Protein AF-A0AAV6PF32-F1 (afdb_monomer)

Secondary structure (DSSP, 8-state):
-------S----EEEE-TTSSEEEEESSSSSEEEEE--SS--HHHHHHHHHHHHHHHHHHHHHTT----EETTTEE--SSGGG-BS----EEEEE-SSGGG-TTHHHHHHHHTEEEEE-SSTTEEEEEES--SSS-HHHHHHHHHHHHHHHHHHHHHHHTT---GGGSPP--

Radius of gyration: 18.93 Å; Cα contacts (8 Å, |Δi|>4): 216; chains: 1; bounding box: 56×39×43 Å

Solvent-accessible surface area (backbone atoms only — not comparable to full-atom values): 10312 Å² total; per-residue (Å²): 138,92,82,85,84,85,75,86,77,86,71,74,44,77,47,66,42,97,83,66,39,38,38,38,40,32,64,68,87,40,71,70,43,83,46,66,64,77,92,81,76,55,59,66,63,46,53,49,52,51,52,56,52,50,51,55,48,49,54,54,29,43,78,70,73,54,59,80,60,67,42,96,92,48,34,37,66,51,81,44,83,77,35,23,19,56,54,57,74,55,74,46,83,42,80,52,83,60,47,84,75,40,87,59,44,67,57,44,32,60,50,66,47,40,43,78,44,79,51,95,49,95,42,35,31,39,40,26,50,64,65,16,54,86,60,52,68,66,56,49,49,48,48,44,53,52,48,52,55,49,53,53,53,46,37,53,31,50,76,69,75,42,84,50,73,90,71,55,68,71,86,116

Organism: Solea senegalensis (NCBI:txid28829)

pLDDT: mean 85.82, std 15.87, range [21.34, 96.0]

Foldseek 3Di:
DDDDPDDPDPDFDWDADPVRQWIWTAPDQWRIDIDGDDDPPPLVVRLVVCVVVVVVVQVVCVVVVNHFDADPQFGGDTSDSQCTAQSDKDKDKDFADPLVPDPCNVVLCVQLQWDWADDPDPRIIIIIHRHNHDDDPVVRSVSRVVSRVLRVVCRVCVVVVHDCPVSRDDRD

InterPro domains:
  IPR000749 ATP:guanido phosphotransferase [PTHR11547] (17-169)
  IPR022414 ATP:guanido phosphotransferase, catalytic domain [PF00217] (16-157)
  IPR022414 ATP:guanido phosphotransferase, catalytic domain [PS51510] (1-158)

Structure (mmCIF, N/CA/C/O backbone):
data_AF-A0AAV6PF32-F1
#
_entry.id   AF-A0AAV6PF32-F1
#
loop_
_atom_site.group_PDB
_atom_site.id
_atom_site.type_symbol
_atom_site.label_atom_id
_atom_site.label_alt_id
_atom_site.label_comp_id
_atom_site.label_asym_id
_atom_site.label_entity_id
_atom_site.label_seq_id
_atom_site.pdbx_PDB_ins_code
_atom_site.Cartn_x
_atom_site.Cartn_y
_atom_site.Cartn_z
_atom_site.occupancy
_atom_site.B_iso_or_equiv
_atom_site.auth_seq_id
_atom_site.auth_comp_id
_atom_site.auth_asym_id
_atom_site.auth_atom_id
_atom_site.pdbx_PDB_model_num
ATOM 1 N N . MET A 1 1 ? 16.190 -23.836 -1.469 1.00 26.03 1 MET A N 1
ATOM 2 C CA . MET A 1 1 ? 17.389 -24.596 -1.884 1.00 26.03 1 MET A CA 1
ATOM 3 C C . MET A 1 1 ? 18.400 -23.593 -2.419 1.00 26.03 1 MET A C 1
ATOM 5 O O . MET A 1 1 ? 18.156 -22.991 -3.452 1.00 26.03 1 MET A O 1
ATOM 9 N N . ARG A 1 2 ? 19.438 -23.295 -1.627 1.00 31.16 2 ARG A N 1
ATOM 10 C CA . ARG A 1 2 ? 20.482 -22.305 -1.935 1.00 31.16 2 ARG A CA 1
ATOM 11 C C . ARG A 1 2 ? 21.608 -23.000 -2.699 1.00 31.16 2 ARG A C 1
ATOM 13 O O . ARG A 1 2 ? 22.230 -23.902 -2.152 1.00 31.16 2 ARG A O 1
ATOM 20 N N . LEU A 1 3 ? 21.883 -22.536 -3.911 1.00 21.34 3 LEU A N 1
ATOM 21 C CA . LEU A 1 3 ? 23.161 -22.721 -4.590 1.00 21.34 3 LEU A CA 1
ATOM 22 C C . LEU A 1 3 ? 23.404 -21.440 -5.399 1.00 21.34 3 LEU A C 1
ATOM 24 O O . LEU A 1 3 ? 22.756 -21.220 -6.416 1.00 21.34 3 LEU A O 1
ATOM 28 N N . LEU A 1 4 ? 24.271 -20.554 -4.909 1.00 26.62 4 LEU A N 1
ATOM 29 C CA . LEU A 1 4 ? 24.790 -19.438 -5.700 1.00 26.62 4 LEU A CA 1
ATOM 30 C C . LEU A 1 4 ? 26.239 -19.774 -6.031 1.00 26.62 4 LEU A C 1
ATOM 32 O O . LEU A 1 4 ? 27.122 -19.705 -5.178 1.00 26.62 4 LEU A O 1
ATOM 36 N N . VAL A 1 5 ? 26.448 -20.209 -7.271 1.00 28.67 5 VAL A N 1
ATOM 37 C CA . VAL A 1 5 ? 27.770 -20.398 -7.861 1.00 28.67 5 VAL A CA 1
ATOM 38 C C . VAL A 1 5 ? 28.288 -19.023 -8.286 1.00 28.67 5 VAL A C 1
ATOM 40 O O . VAL A 1 5 ? 27.717 -18.395 -9.169 1.00 28.67 5 VAL A O 1
ATOM 43 N N . GLY A 1 6 ? 29.356 -18.579 -7.620 1.00 35.75 6 GLY A N 1
ATOM 44 C CA . GLY A 1 6 ? 30.400 -17.688 -8.134 1.00 35.75 6 GLY A CA 1
ATOM 45 C C . GLY A 1 6 ? 29.994 -16.366 -8.790 1.00 35.75 6 GLY A C 1
ATOM 46 O O . GLY A 1 6 ? 29.998 -16.283 -10.007 1.00 35.75 6 GLY A O 1
ATOM 47 N N . PHE A 1 7 ? 29.839 -15.304 -7.995 1.00 32.03 7 PHE A N 1
ATOM 48 C CA . PHE A 1 7 ? 30.227 -13.935 -8.376 1.00 32.03 7 PHE A CA 1
ATOM 49 C C . PHE A 1 7 ? 30.795 -13.217 -7.132 1.00 32.03 7 PHE A C 1
ATOM 51 O O . PHE A 1 7 ? 30.360 -13.508 -6.014 1.00 32.03 7 PHE A O 1
ATOM 58 N N . PRO A 1 8 ? 31.816 -12.350 -7.274 1.00 38.12 8 PRO A N 1
ATOM 59 C CA . PRO A 1 8 ? 32.593 -11.847 -6.149 1.00 38.12 8 PRO A CA 1
ATOM 60 C C . PRO A 1 8 ? 31.772 -10.840 -5.334 1.00 38.12 8 PRO A C 1
ATOM 62 O O . PRO A 1 8 ? 31.258 -9.874 -5.882 1.00 38.12 8 PRO A O 1
ATOM 65 N N . LEU A 1 9 ? 31.669 -11.096 -4.026 1.00 35.62 9 LEU A N 1
ATOM 66 C CA . LEU A 1 9 ? 31.295 -10.161 -2.954 1.00 35.62 9 LEU A CA 1
ATOM 67 C C . LEU A 1 9 ? 30.146 -9.191 -3.301 1.00 35.62 9 LEU A C 1
ATOM 69 O O . LEU A 1 9 ? 30.349 -8.024 -3.629 1.00 35.62 9 LEU A O 1
ATOM 73 N N . MET A 1 10 ? 28.916 -9.686 -3.161 1.00 39.50 10 MET A N 1
ATOM 74 C CA . MET A 1 10 ? 27.686 -8.894 -3.217 1.00 39.50 10 MET A CA 1
ATOM 75 C C . MET A 1 10 ? 27.622 -7.963 -1.991 1.00 39.50 10 MET A C 1
ATOM 77 O O . MET A 1 10 ? 27.116 -8.328 -0.933 1.00 39.50 10 MET A O 1
ATOM 81 N N . THR A 1 11 ? 28.201 -6.768 -2.104 1.00 40.84 11 THR A N 1
ATOM 82 C CA . THR A 1 11 ? 28.091 -5.716 -1.087 1.00 40.84 11 THR A CA 1
ATOM 83 C C . THR A 1 11 ? 26.634 -5.258 -1.000 1.00 40.84 11 THR A C 1
ATOM 85 O O . THR A 1 11 ? 26.103 -4.690 -1.955 1.00 40.84 11 THR A O 1
ATOM 88 N N . LEU A 1 12 ? 25.985 -5.505 0.140 1.00 49.16 12 LEU A N 1
ATOM 89 C CA . LEU A 1 12 ? 24.669 -4.953 0.469 1.00 49.16 12 LEU A CA 1
ATOM 90 C C . LEU A 1 12 ? 24.827 -3.433 0.586 1.00 49.16 12 LEU A C 1
ATOM 92 O O . LEU A 1 12 ? 25.544 -2.951 1.464 1.00 49.16 12 LEU A O 1
ATOM 96 N N . LEU A 1 13 ? 24.212 -2.674 -0.322 1.00 60.38 13 LEU A N 1
ATOM 97 C CA . LEU A 1 13 ? 24.318 -1.216 -0.342 1.00 60.38 13 LEU A CA 1
ATOM 98 C C . LEU A 1 13 ? 22.939 -0.598 -0.114 1.00 60.38 13 LEU A C 1
ATOM 100 O O . LEU A 1 13 ? 22.000 -0.835 -0.874 1.00 60.38 13 LEU A O 1
ATOM 104 N N . CYS A 1 14 ? 22.848 0.224 0.928 1.00 64.75 14 CYS A N 1
ATOM 105 C CA . CYS A 1 14 ? 21.715 1.096 1.200 1.00 64.75 14 CYS A CA 1
ATOM 106 C C . CYS A 1 14 ? 22.130 2.528 0.856 1.00 64.75 14 CYS A C 1
ATOM 108 O O . CYS A 1 14 ? 23.102 3.045 1.412 1.00 64.75 14 CYS A O 1
ATOM 110 N N . ARG A 1 15 ? 21.427 3.173 -0.081 1.00 63.66 15 ARG A N 1
ATOM 111 C CA . ARG A 1 15 ? 21.686 4.574 -0.438 1.00 63.66 15 ARG A CA 1
ATOM 112 C C . ARG A 1 15 ? 20.475 5.430 -0.097 1.00 63.66 15 ARG A C 1
ATOM 114 O O . ARG A 1 15 ? 19.406 5.235 -0.672 1.00 63.66 15 ARG A O 1
ATOM 121 N N . LEU A 1 16 ? 20.664 6.395 0.801 1.00 68.50 16 LEU A N 1
ATOM 122 C CA . LEU A 1 16 ? 19.660 7.406 1.121 1.00 68.50 16 LEU A CA 1
ATOM 123 C C . LEU A 1 16 ? 19.773 8.606 0.175 1.00 68.50 16 LEU A C 1
ATOM 125 O O . LEU A 1 16 ? 20.870 9.078 -0.138 1.00 68.50 16 LEU A O 1
ATOM 129 N N . SER A 1 17 ? 18.627 9.122 -0.269 1.00 75.44 17 SER A N 1
ATOM 130 C CA . SER A 1 17 ? 18.537 10.453 -0.874 1.00 75.44 17 SER A CA 1
ATOM 131 C C . SER A 1 17 ? 18.980 11.524 0.122 1.00 75.44 17 SER A C 1
ATOM 133 O O . SER A 1 17 ? 18.844 11.325 1.327 1.00 75.44 17 SER A O 1
ATOM 135 N N . LYS A 1 18 ? 19.431 12.682 -0.374 1.00 65.38 18 LYS A N 1
ATOM 136 C CA . LYS A 1 18 ? 19.868 13.809 0.471 1.00 65.38 18 LYS A CA 1
ATOM 137 C C . LYS A 1 18 ? 18.811 14.249 1.490 1.00 65.38 18 LYS A C 1
ATOM 139 O O . LYS A 1 18 ? 19.171 14.632 2.593 1.00 65.38 18 LYS A O 1
ATOM 144 N N . ASP A 1 19 ? 17.535 14.110 1.140 1.00 69.75 19 ASP A N 1
ATOM 145 C CA . ASP A 1 19 ? 16.411 14.502 1.994 1.00 69.75 19 ASP A CA 1
ATOM 146 C C . ASP A 1 19 ? 15.953 13.374 2.939 1.00 69.75 19 ASP A C 1
ATOM 148 O O . ASP A 1 19 ? 14.953 13.521 3.632 1.00 69.75 19 ASP A O 1
ATOM 152 N N . GLY A 1 20 ? 16.622 12.213 2.928 1.00 70.44 20 GLY A N 1
ATOM 153 C CA . GLY A 1 20 ? 16.294 11.040 3.754 1.00 70.44 20 GLY A CA 1
ATOM 154 C C . GLY A 1 20 ? 15.002 10.298 3.379 1.00 70.44 20 GLY A C 1
ATOM 155 O O . GLY A 1 20 ? 14.738 9.232 3.921 1.00 70.44 20 GLY A O 1
ATOM 156 N N . ARG A 1 21 ? 14.214 10.819 2.431 1.00 76.31 21 ARG A N 1
ATOM 157 C CA . ARG A 1 21 ? 12.864 10.321 2.094 1.00 76.31 21 ARG A CA 1
ATOM 158 C C . ARG A 1 21 ? 12.825 9.140 1.133 1.00 76.31 21 ARG A C 1
ATOM 160 O O . ARG A 1 21 ? 11.793 8.483 1.046 1.00 76.31 21 ARG A O 1
ATOM 167 N N . LEU A 1 22 ? 13.891 8.905 0.371 1.00 84.31 22 LEU A N 1
ATOM 168 C CA . LEU A 1 22 ? 14.024 7.773 -0.542 1.00 84.31 22 LEU A CA 1
ATOM 169 C C . LEU A 1 22 ? 15.241 6.942 -0.147 1.00 84.31 22 LEU A C 1
ATOM 171 O O . LEU A 1 22 ? 16.350 7.464 -0.013 1.00 84.31 22 LEU A O 1
ATOM 175 N N . VAL A 1 23 ? 15.029 5.640 -0.034 1.00 87.88 23 VAL A N 1
ATOM 176 C CA . VAL A 1 23 ? 16.051 4.637 0.226 1.00 87.88 23 VAL A CA 1
ATOM 177 C C . VAL A 1 23 ? 16.059 3.652 -0.930 1.00 87.88 23 VAL A C 1
ATOM 179 O O . VAL A 1 23 ? 15.016 3.127 -1.320 1.00 87.88 23 VAL A O 1
ATOM 182 N N . VAL A 1 24 ? 17.240 3.393 -1.481 1.00 87.25 24 VAL A N 1
ATOM 183 C CA . VAL A 1 24 ? 17.437 2.351 -2.489 1.00 87.25 24 VAL A CA 1
ATOM 184 C C . VAL A 1 24 ? 18.233 1.220 -1.861 1.00 87.25 24 VAL A C 1
ATOM 186 O O . VAL A 1 24 ? 19.364 1.427 -1.416 1.00 87.25 24 VAL A O 1
ATOM 189 N N . TRP A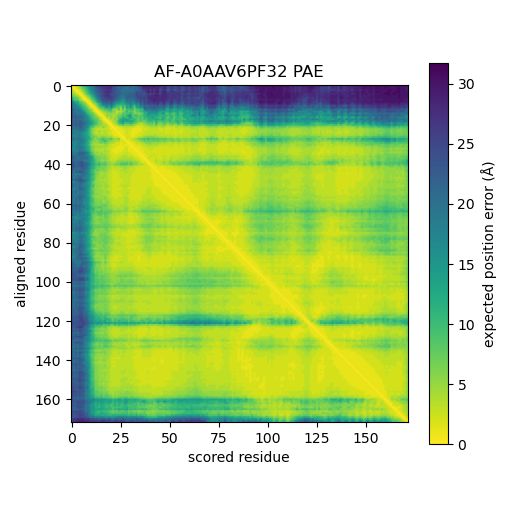 1 25 ? 17.628 0.039 -1.832 1.00 88.12 25 TRP A N 1
ATOM 190 C CA . TRP A 1 25 ? 18.237 -1.198 -1.365 1.00 88.12 25 TRP A CA 1
ATOM 191 C C . TRP A 1 25 ? 18.717 -1.974 -2.583 1.00 88.12 25 TRP A C 1
ATOM 193 O O . TRP A 1 25 ? 17.945 -2.184 -3.522 1.00 88.12 25 TRP A O 1
ATOM 203 N N . LEU A 1 26 ? 19.980 -2.386 -2.570 1.00 88.38 26 LEU A N 1
ATOM 204 C CA . LEU A 1 26 ? 20.577 -3.174 -3.641 1.00 88.38 26 LEU A CA 1
ATOM 205 C C . LEU A 1 26 ? 20.909 -4.576 -3.144 1.00 88.38 26 LEU A C 1
ATOM 207 O O . LEU A 1 26 ? 21.493 -4.723 -2.069 1.00 88.38 26 LEU A O 1
ATOM 211 N N . ASN A 1 27 ? 20.603 -5.579 -3.97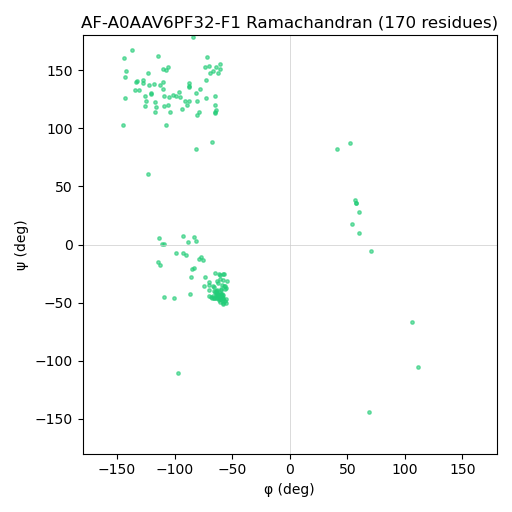1 1.00 87.06 27 ASN A N 1
ATOM 212 C CA . ASN A 1 27 ? 21.026 -6.968 -3.781 1.00 87.06 27 ASN A CA 1
ATOM 213 C C . ASN A 1 27 ? 20.609 -7.592 -2.434 1.00 87.06 27 ASN A C 1
ATOM 215 O O . ASN A 1 27 ? 21.372 -8.343 -1.828 1.00 87.06 27 ASN A O 1
ATOM 219 N N . MET A 1 28 ? 19.401 -7.268 -1.971 1.00 83.75 28 MET A N 1
ATOM 220 C CA . MET A 1 28 ? 18.810 -7.833 -0.753 1.00 83.75 28 MET A CA 1
ATOM 221 C C . MET A 1 28 ? 17.882 -8.993 -1.139 1.00 83.75 28 MET A C 1
ATOM 223 O O . MET A 1 28 ? 18.354 -10.020 -1.616 1.00 83.75 28 MET A O 1
ATOM 227 N N . ASP A 1 29 ? 16.567 -8.825 -0.987 1.00 83.69 29 ASP A N 1
ATOM 228 C CA . ASP A 1 29 ? 15.569 -9.792 -1.469 1.00 83.69 29 ASP A CA 1
ATOM 229 C C . ASP A 1 29 ? 15.414 -9.743 -3.002 1.00 83.69 29 ASP A C 1
ATOM 2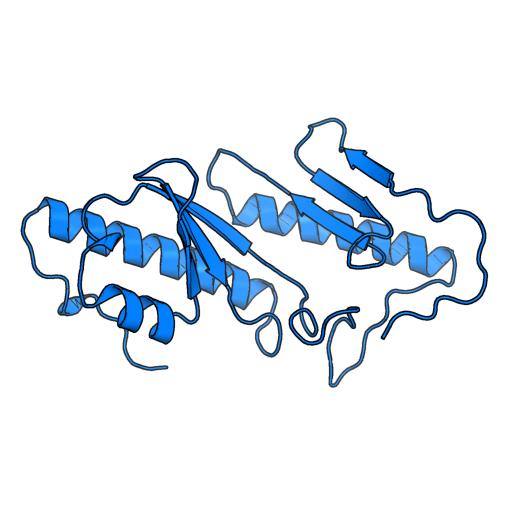31 O O . ASP A 1 29 ? 15.067 -10.733 -3.646 1.00 83.69 29 ASP A O 1
ATOM 235 N N . ASP A 1 30 ? 15.691 -8.575 -3.583 1.00 87.69 30 ASP A N 1
ATOM 236 C CA . ASP A 1 30 ? 15.670 -8.308 -5.018 1.00 87.69 30 ASP A CA 1
ATOM 237 C C . ASP A 1 30 ? 16.890 -7.456 -5.411 1.00 87.69 30 ASP A C 1
ATOM 239 O O . ASP A 1 30 ? 17.590 -6.897 -4.555 1.00 87.69 30 ASP A O 1
ATOM 243 N N . HIS A 1 31 ? 17.143 -7.346 -6.713 1.00 88.88 31 HIS A N 1
ATOM 244 C CA . HIS A 1 31 ? 18.242 -6.575 -7.287 1.00 88.88 31 HIS A CA 1
ATOM 245 C C . HIS A 1 31 ? 18.179 -5.104 -6.873 1.00 88.88 31 HIS A C 1
ATOM 247 O O . HIS A 1 31 ? 19.193 -4.523 -6.481 1.00 88.88 31 HIS A O 1
ATOM 253 N N . VAL A 1 32 ? 16.986 -4.505 -6.950 1.00 89.12 32 VAL A N 1
ATOM 254 C CA . VAL A 1 32 ? 16.739 -3.104 -6.601 1.00 89.12 32 VAL A CA 1
ATOM 255 C C . VAL A 1 32 ? 15.371 -2.982 -5.938 1.00 89.12 32 VAL A C 1
ATOM 257 O O . VAL A 1 32 ? 14.362 -3.360 -6.525 1.00 89.12 32 VAL A O 1
ATOM 260 N N . ARG A 1 33 ? 15.316 -2.382 -4.746 1.00 90.75 33 ARG A N 1
ATOM 261 C CA . ARG A 1 33 ? 14.064 -1.978 -4.091 1.00 90.75 33 ARG A CA 1
ATOM 262 C C . ARG A 1 33 ? 14.120 -0.492 -3.754 1.00 90.75 33 ARG A C 1
ATOM 264 O O . ARG A 1 33 ? 15.031 -0.042 -3.059 1.00 90.75 33 ARG A O 1
ATOM 271 N N . LEU A 1 34 ? 13.141 0.263 -4.245 1.00 91.12 34 LEU A N 1
ATOM 272 C CA . LEU A 1 34 ? 12.944 1.668 -3.897 1.00 91.12 34 LEU A CA 1
ATOM 273 C C . LEU A 1 34 ? 11.920 1.750 -2.770 1.00 91.12 34 LEU A C 1
ATOM 275 O O . LEU A 1 34 ? 10.820 1.220 -2.894 1.00 91.12 34 LEU A O 1
ATOM 279 N N . VAL A 1 35 ? 12.276 2.432 -1.690 1.00 91.06 35 VAL A N 1
ATOM 280 C CA . VAL A 1 35 ? 11.392 2.660 -0.547 1.00 91.06 35 VAL A CA 1
ATOM 281 C C . VAL A 1 35 ? 11.330 4.151 -0.292 1.00 91.06 35 VAL A C 1
ATOM 28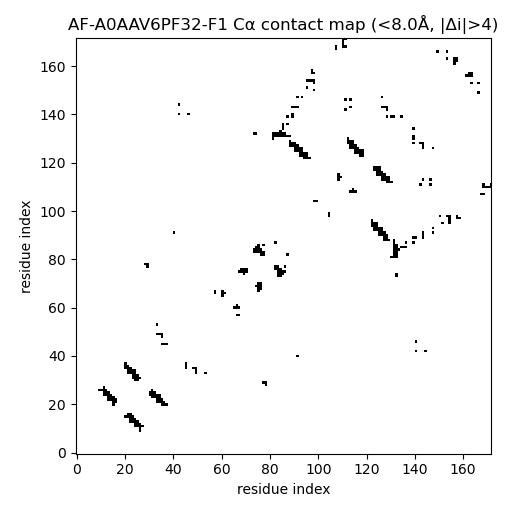3 O O . VAL A 1 35 ? 12.369 4.796 -0.160 1.00 91.06 35 VAL A O 1
ATOM 286 N N . THR A 1 36 ? 10.123 4.703 -0.218 1.00 90.19 36 THR A N 1
ATOM 287 C CA . THR A 1 36 ? 9.924 6.072 0.250 1.00 90.19 36 THR A CA 1
ATOM 288 C C . THR A 1 36 ? 9.071 6.075 1.503 1.00 90.19 36 THR A C 1
ATOM 290 O O . THR A 1 36 ? 8.087 5.342 1.585 1.00 90.19 36 THR A O 1
ATOM 293 N N . THR A 1 37 ? 9.456 6.907 2.463 1.00 87.94 37 THR A N 1
ATOM 294 C CA . THR A 1 37 ? 8.748 7.059 3.733 1.00 87.94 37 THR A CA 1
ATOM 295 C C . THR A 1 37 ? 8.453 8.534 3.951 1.00 87.94 37 THR A C 1
ATOM 297 O O . THR A 1 37 ? 9.286 9.394 3.647 1.00 87.94 37 THR A O 1
ATOM 300 N N . ARG A 1 38 ? 7.250 8.827 4.447 1.00 87.94 38 ARG A N 1
ATOM 301 C CA . ARG A 1 38 ? 6.793 10.177 4.779 1.00 87.94 38 ARG A CA 1
ATOM 302 C C . ARG A 1 38 ? 5.948 10.149 6.047 1.00 87.94 38 ARG A C 1
ATOM 304 O O . ARG A 1 38 ? 5.216 9.187 6.265 1.00 87.94 38 ARG A O 1
ATOM 311 N N . ASP A 1 39 ? 6.000 11.240 6.804 1.00 86.50 39 ASP A N 1
ATOM 312 C CA . ASP A 1 39 ? 5.267 11.394 8.068 1.00 86.50 39 ASP A CA 1
ATOM 313 C C . ASP A 1 39 ? 3.954 12.189 7.917 1.00 86.50 39 ASP A C 1
ATOM 315 O O . ASP A 1 39 ? 3.164 12.269 8.852 1.00 86.50 39 ASP A O 1
ATOM 319 N N . ASP A 1 40 ? 3.693 12.778 6.745 1.00 83.31 40 ASP A N 1
ATOM 320 C CA . ASP A 1 40 ? 2.548 13.665 6.478 1.00 83.31 40 ASP A CA 1
ATOM 321 C C . ASP A 1 40 ? 1.305 12.948 5.922 1.00 83.31 40 ASP A C 1
ATOM 323 O O . ASP A 1 40 ? 0.340 13.600 5.531 1.00 83.31 40 ASP A O 1
ATOM 327 N N . ALA A 1 41 ? 1.326 11.611 5.879 1.00 82.19 41 ALA A N 1
ATOM 328 C CA . ALA A 1 41 ? 0.283 10.768 5.286 1.00 82.19 41 ALA A CA 1
ATOM 329 C C . ALA A 1 41 ? -0.067 11.112 3.818 1.00 82.19 41 ALA A C 1
ATOM 331 O O . ALA A 1 41 ? -1.095 10.661 3.305 1.00 82.19 41 ALA A O 1
ATOM 332 N N . ASP A 1 42 ? 0.795 11.854 3.110 1.00 88.50 42 ASP A N 1
ATOM 333 C CA . ASP A 1 42 ? 0.620 12.166 1.691 1.00 88.50 42 ASP A CA 1
ATOM 334 C C . ASP A 1 42 ? 1.108 10.997 0.823 1.00 88.50 42 ASP A C 1
ATOM 336 O O . ASP A 1 42 ? 2.235 10.949 0.315 1.00 88.50 42 ASP A O 1
ATOM 340 N N . VAL A 1 43 ? 0.223 10.008 0.679 1.00 90.44 43 VAL A N 1
ATOM 341 C CA . VAL A 1 43 ? 0.467 8.805 -0.127 1.00 90.44 43 VAL A CA 1
ATOM 342 C C . VAL A 1 43 ? 0.650 9.155 -1.609 1.00 90.44 43 VAL A C 1
ATOM 344 O O . VAL A 1 43 ? 1.415 8.486 -2.303 1.00 90.44 43 VAL A O 1
ATOM 347 N N . ALA A 1 44 ? -0.002 10.211 -2.104 1.00 90.19 44 ALA A N 1
ATOM 348 C CA . ALA A 1 44 ? 0.090 10.608 -3.507 1.00 90.19 44 ALA A CA 1
ATOM 349 C C . ALA A 1 44 ? 1.491 11.135 -3.842 1.00 90.19 44 ALA A C 1
ATOM 351 O O . ALA A 1 44 ? 2.093 10.716 -4.835 1.00 90.19 44 ALA A O 1
ATOM 352 N N . GLU A 1 45 ? 2.048 11.997 -2.990 1.00 90.69 45 GLU A N 1
ATOM 353 C CA . GLU A 1 45 ? 3.401 12.513 -3.189 1.00 90.69 45 GLU A CA 1
ATOM 354 C C . GLU A 1 45 ? 4.465 11.425 -2.956 1.00 90.69 45 GLU A C 1
ATOM 356 O O . GLU A 1 45 ? 5.465 11.373 -3.679 1.00 90.69 45 GLU A O 1
ATOM 361 N N . ALA A 1 46 ? 4.243 10.500 -2.011 1.00 91.00 46 ALA A N 1
ATOM 362 C CA . ALA A 1 46 ? 5.075 9.301 -1.864 1.00 91.00 46 ALA A CA 1
ATOM 363 C C . ALA A 1 46 ? 5.085 8.462 -3.156 1.00 91.00 46 ALA A C 1
ATOM 365 O O . ALA A 1 46 ? 6.145 8.162 -3.711 1.00 91.00 46 ALA A O 1
ATOM 366 N N . PHE A 1 47 ? 3.908 8.141 -3.692 1.00 91.69 47 PHE A N 1
ATOM 367 C CA . PHE A 1 47 ? 3.776 7.356 -4.916 1.00 91.69 47 PHE A CA 1
ATOM 368 C C . PHE A 1 47 ? 4.446 8.038 -6.120 1.00 91.69 47 PHE A C 1
ATOM 370 O O . PHE A 1 47 ? 5.211 7.414 -6.864 1.00 91.69 47 PHE A O 1
ATOM 377 N N . LYS A 1 48 ? 4.244 9.350 -6.268 1.00 92.00 48 LYS A N 1
ATOM 378 C CA . LYS A 1 48 ? 4.885 10.164 -7.305 1.00 92.00 48 LYS A CA 1
ATOM 379 C C . LYS A 1 48 ? 6.411 10.148 -7.193 1.00 92.00 48 LYS A C 1
ATOM 381 O O . LYS A 1 48 ? 7.094 10.015 -8.210 1.00 92.00 48 LYS A O 1
ATOM 386 N N . CYS A 1 49 ? 6.954 10.237 -5.977 1.00 90.50 49 CYS A N 1
ATOM 387 C CA . CYS A 1 49 ? 8.392 10.141 -5.729 1.00 90.50 49 CYS A CA 1
ATOM 388 C C . CYS A 1 49 ? 8.961 8.808 -6.242 1.00 90.50 49 CYS A C 1
ATOM 390 O O . CYS A 1 49 ? 9.962 8.806 -6.965 1.00 90.50 49 CYS A O 1
ATOM 392 N N . VAL A 1 50 ? 8.307 7.681 -5.935 1.00 90.88 50 VAL A N 1
ATOM 393 C CA . VAL A 1 50 ? 8.730 6.355 -6.420 1.00 90.88 50 VAL A CA 1
ATOM 394 C C . VAL A 1 50 ? 8.683 6.293 -7.943 1.00 90.88 50 VAL A C 1
ATOM 396 O O . VAL A 1 50 ? 9.679 5.913 -8.556 1.00 90.88 50 VAL A O 1
ATOM 399 N N . CYS A 1 51 ? 7.587 6.738 -8.564 1.00 91.44 51 CYS A N 1
ATOM 400 C CA . CYS A 1 51 ? 7.428 6.716 -10.020 1.00 91.44 51 CYS A CA 1
ATOM 401 C C . CYS A 1 51 ? 8.536 7.498 -10.740 1.00 91.44 51 CYS A C 1
ATOM 403 O O . CYS A 1 51 ? 9.172 6.977 -11.656 1.00 91.44 51 CYS A O 1
ATOM 405 N N . ILE A 1 52 ? 8.816 8.729 -10.295 1.00 91.62 52 ILE A N 1
ATOM 406 C CA . ILE A 1 52 ? 9.850 9.585 -10.895 1.00 91.62 52 ILE A CA 1
ATOM 407 C C . ILE A 1 52 ? 11.232 8.930 -10.784 1.00 91.62 52 ILE A C 1
ATOM 409 O O . ILE A 1 52 ? 12.011 8.945 -11.738 1.00 91.62 52 ILE A O 1
ATOM 413 N N . ASN A 1 53 ? 11.567 8.372 -9.620 1.00 90.25 53 ASN A N 1
ATOM 414 C CA . ASN A 1 53 ? 12.883 7.774 -9.406 1.00 90.25 53 ASN A CA 1
ATOM 415 C C . ASN A 1 53 ? 13.033 6.428 -10.124 1.00 90.25 53 ASN A C 1
ATOM 417 O O . ASN A 1 53 ? 14.100 6.162 -10.678 1.00 90.25 53 ASN A O 1
ATOM 421 N N . LEU A 1 54 ? 11.971 5.623 -10.197 1.00 90.56 54 LEU A N 1
ATOM 422 C CA . LEU A 1 54 ? 11.957 4.385 -10.973 1.00 90.56 54 LEU A CA 1
ATOM 423 C C . LEU A 1 54 ? 12.152 4.667 -12.468 1.00 90.56 54 LEU A C 1
ATOM 425 O O . LEU A 1 54 ? 12.982 4.019 -13.099 1.00 90.56 54 LEU A O 1
ATOM 429 N N . GLN A 1 55 ? 11.472 5.678 -13.021 1.00 91.00 55 GLN A N 1
ATOM 430 C CA . GLN A 1 55 ? 11.655 6.095 -14.416 1.00 91.00 55 GLN A CA 1
ATOM 431 C C . GLN A 1 55 ? 13.092 6.553 -14.694 1.00 91.00 55 GLN A C 1
ATOM 433 O O . GLN A 1 55 ? 13.700 6.121 -15.673 1.00 91.00 55 GLN A O 1
ATOM 438 N N . LYS A 1 56 ? 13.677 7.372 -13.809 1.00 91.25 56 LYS A N 1
ATOM 439 C CA . LYS A 1 56 ? 15.082 7.804 -13.928 1.00 91.25 56 LYS A CA 1
ATOM 440 C C . LYS A 1 56 ? 16.051 6.621 -13.921 1.00 91.25 56 LYS A C 1
ATOM 442 O O . LYS A 1 56 ? 16.986 6.595 -14.721 1.00 91.25 56 LYS A O 1
ATOM 447 N N . LEU A 1 57 ? 15.833 5.645 -13.037 1.00 89.19 57 LEU A N 1
ATOM 448 C CA . LEU A 1 57 ? 16.643 4.428 -12.999 1.00 89.19 57 LEU A CA 1
ATOM 449 C C . LEU A 1 57 ? 16.456 3.597 -14.268 1.00 89.19 57 LEU A C 1
ATOM 451 O O . LEU A 1 57 ? 17.451 3.198 -14.861 1.00 89.19 57 LEU A O 1
ATOM 455 N N . ALA A 1 58 ? 15.220 3.393 -14.723 1.00 88.38 58 ALA A N 1
ATOM 456 C CA . ALA A 1 58 ? 14.929 2.616 -15.925 1.00 88.38 58 ALA A CA 1
ATOM 457 C C . ALA A 1 58 ? 15.626 3.197 -17.166 1.00 88.38 58 ALA A C 1
ATOM 459 O O . ALA A 1 58 ? 16.243 2.448 -17.921 1.00 88.38 58 ALA A O 1
ATOM 460 N N . VAL A 1 59 ? 15.609 4.526 -17.334 1.00 91.19 59 VAL A N 1
ATOM 461 C CA . VAL A 1 59 ? 16.348 5.209 -18.410 1.00 91.19 59 VAL A CA 1
ATOM 462 C C . VAL A 1 59 ? 17.847 4.938 -18.289 1.00 91.19 59 VAL A C 1
ATOM 464 O O . VAL A 1 59 ? 18.472 4.497 -19.252 1.00 91.19 59 VAL A O 1
ATOM 467 N N . LYS A 1 60 ? 18.428 5.121 -17.095 1.00 89.31 60 LYS A N 1
ATOM 468 C CA . LYS A 1 60 ? 19.871 4.936 -16.887 1.00 89.31 60 LYS A CA 1
ATOM 469 C C . LYS A 1 60 ? 20.327 3.496 -17.130 1.00 89.31 60 LYS A C 1
ATOM 471 O O . LYS A 1 60 ? 21.359 3.272 -17.753 1.00 89.31 60 LYS A O 1
ATOM 476 N N . TYR A 1 61 ? 19.564 2.522 -16.652 1.00 87.38 61 TYR A N 1
ATOM 477 C CA . TYR A 1 61 ? 19.844 1.103 -16.863 1.00 87.38 61 TYR A CA 1
ATOM 478 C C . TYR A 1 61 ? 19.627 0.684 -18.324 1.00 87.38 61 TYR A C 1
ATOM 480 O O . TYR A 1 61 ? 20.374 -0.148 -18.841 1.00 87.38 61 TYR A O 1
ATOM 488 N N . GLY A 1 62 ? 18.679 1.318 -19.022 1.00 86.19 62 GLY A N 1
ATOM 489 C CA . GLY A 1 62 ? 18.501 1.182 -20.467 1.00 86.19 62 GLY A CA 1
ATOM 490 C C . GLY A 1 62 ? 19.725 1.648 -21.262 1.00 86.19 62 GLY A C 1
ATOM 491 O O . GLY A 1 62 ? 20.201 0.913 -22.125 1.00 86.19 62 GLY A O 1
ATOM 492 N N . GLU A 1 63 ? 20.298 2.810 -20.925 1.00 92.12 63 GLU A N 1
ATOM 493 C CA . GLU A 1 63 ? 21.550 3.309 -21.531 1.00 92.12 63 GLU A CA 1
ATOM 494 C C . GLU A 1 63 ? 22.726 2.341 -21.323 1.00 92.12 63 GLU A C 1
ATOM 496 O O . GLU A 1 63 ? 23.574 2.181 -22.200 1.00 92.12 63 GLU A O 1
ATOM 501 N N . LEU A 1 64 ? 22.757 1.663 -20.172 1.00 91.25 64 LEU A N 1
ATOM 502 C CA . LEU A 1 64 ? 23.770 0.664 -19.826 1.00 91.25 64 LEU A CA 1
ATOM 503 C C . LEU A 1 64 ? 23.495 -0.725 -20.428 1.00 91.25 64 LEU A C 1
ATOM 505 O O . LEU A 1 64 ? 24.253 -1.651 -20.163 1.00 91.25 64 LEU A O 1
ATOM 509 N N . LYS A 1 65 ? 22.440 -0.887 -21.240 1.00 90.12 65 LYS A N 1
ATOM 510 C CA . LYS A 1 65 ? 22.002 -2.172 -21.823 1.00 90.12 65 LYS A CA 1
ATOM 511 C C . LYS A 1 65 ? 21.634 -3.243 -20.785 1.00 90.12 65 LYS A C 1
ATOM 513 O O . LYS A 1 65 ? 21.701 -4.437 -21.071 1.00 90.12 65 LYS A O 1
ATOM 518 N N . HIS A 1 66 ? 21.186 -2.818 -19.608 1.00 89.56 66 HIS A N 1
ATOM 519 C CA . HIS A 1 66 ? 20.718 -3.684 -18.526 1.00 89.56 66 HIS A CA 1
ATOM 520 C C . HIS A 1 66 ? 19.278 -3.323 -18.118 1.00 89.56 66 HIS A C 1
ATOM 522 O O . HIS A 1 66 ? 19.061 -2.916 -16.979 1.00 89.56 66 HIS A O 1
ATOM 528 N N . PRO A 1 67 ? 18.283 -3.411 -19.026 1.00 89.50 67 PRO A N 1
ATOM 529 C CA . PRO A 1 67 ? 16.909 -3.039 -18.707 1.00 89.50 67 PRO A CA 1
ATOM 530 C C . PRO A 1 67 ? 16.317 -3.942 -17.620 1.00 89.50 67 PRO A C 1
ATOM 532 O O . PRO A 1 67 ? 16.676 -5.114 -17.495 1.00 89.50 67 PRO A O 1
ATOM 535 N N . PHE A 1 68 ? 15.361 -3.402 -16.865 1.00 90.69 68 PHE A N 1
ATOM 536 C CA . PHE A 1 68 ? 14.580 -4.187 -15.915 1.00 90.69 68 PHE A CA 1
ATOM 537 C C . PHE A 1 68 ? 13.768 -5.280 -16.623 1.00 90.69 68 PHE A C 1
ATOM 539 O O . PHE A 1 68 ? 13.299 -5.107 -17.752 1.00 90.69 68 PHE A O 1
ATOM 546 N N . THR A 1 69 ? 13.580 -6.408 -15.941 1.00 92.56 69 THR A N 1
ATOM 547 C CA . THR A 1 69 ? 12.863 -7.557 -16.498 1.00 92.56 69 THR A CA 1
ATOM 548 C C . THR A 1 69 ? 11.358 -7.348 -16.385 1.00 92.56 69 THR A C 1
ATOM 550 O O . THR A 1 69 ? 10.789 -7.407 -15.296 1.00 92.56 69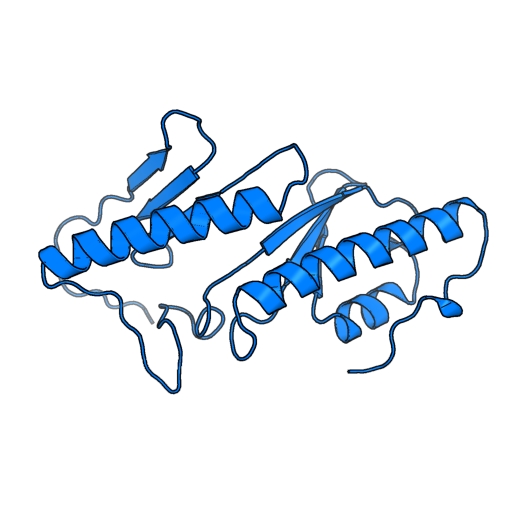 THR A O 1
ATOM 553 N N . TRP A 1 70 ? 10.705 -7.158 -17.529 1.00 92.88 70 TRP A N 1
ATOM 554 C CA . TRP A 1 70 ? 9.253 -7.052 -17.634 1.00 92.88 70 TRP A CA 1
ATOM 555 C C . TRP A 1 70 ? 8.714 -8.035 -18.677 1.00 92.88 70 TRP A C 1
ATOM 557 O O . TRP A 1 70 ? 9.337 -8.256 -19.722 1.00 92.88 70 TRP A O 1
ATOM 567 N N . LYS A 1 71 ? 7.561 -8.648 -18.402 1.00 92.38 71 LYS A N 1
ATOM 568 C CA . LYS A 1 71 ? 6.875 -9.575 -19.314 1.00 92.38 71 LYS A CA 1
ATOM 569 C C . LYS A 1 71 ? 5.393 -9.236 -19.377 1.00 92.38 71 LYS A C 1
ATOM 571 O O . LYS A 1 71 ? 4.773 -9.043 -18.345 1.00 92.38 71 LYS A O 1
ATOM 576 N N . GLN A 1 72 ? 4.791 -9.298 -20.562 1.00 91.81 72 GLN A N 1
ATOM 577 C CA . GLN A 1 72 ? 3.375 -8.953 -20.749 1.00 91.81 72 GLN A CA 1
ATOM 578 C C . GLN A 1 72 ? 2.412 -9.751 -19.858 1.00 91.81 72 GLN A C 1
ATOM 580 O O . GLN A 1 72 ? 1.419 -9.208 -19.392 1.00 91.81 72 GLN A O 1
ATOM 585 N N . GLN A 1 73 ? 2.709 -11.028 -19.606 1.00 92.19 73 GLN A N 1
ATOM 586 C CA . GLN A 1 73 ? 1.875 -11.891 -18.764 1.00 92.19 73 GLN A CA 1
ATOM 587 C C . GLN A 1 73 ? 2.173 -11.762 -17.265 1.00 92.19 73 GLN A C 1
ATOM 589 O O . GLN A 1 73 ? 1.332 -12.145 -16.460 1.00 92.19 73 GLN A O 1
ATOM 594 N N . LEU A 1 74 ? 3.365 -11.276 -16.891 1.00 90.62 74 LEU A N 1
ATOM 595 C CA . LEU A 1 74 ? 3.823 -11.259 -15.497 1.00 90.62 74 LEU A CA 1
ATOM 596 C C . LEU A 1 74 ? 3.959 -9.849 -14.908 1.00 90.62 74 LEU A C 1
ATOM 598 O O . LEU A 1 74 ? 4.031 -9.716 -13.697 1.00 90.62 74 LEU A O 1
ATOM 602 N N . GLY A 1 75 ? 4.009 -8.801 -15.725 1.00 92.88 75 GLY A N 1
ATOM 603 C CA . GLY A 1 75 ? 4.457 -7.481 -15.292 1.00 92.88 75 GLY A CA 1
ATOM 604 C C . GLY A 1 75 ? 5.959 -7.459 -14.983 1.00 92.88 75 GLY A C 1
ATOM 605 O O . GLY A 1 75 ? 6.754 -8.121 -15.662 1.00 92.88 75 GLY A O 1
ATOM 606 N N . TRP A 1 76 ? 6.344 -6.691 -13.965 1.00 92.44 76 TRP A N 1
ATOM 607 C CA . TRP A 1 76 ? 7.688 -6.681 -13.393 1.00 92.44 76 TRP A CA 1
ATOM 608 C C . TRP A 1 76 ? 7.995 -8.030 -12.749 1.00 92.44 76 TRP A C 1
ATOM 610 O O . TRP A 1 76 ? 7.224 -8.551 -11.939 1.00 92.44 76 TRP A O 1
ATOM 620 N N . VAL A 1 77 ? 9.132 -8.605 -13.132 1.00 92.88 77 VAL A N 1
ATOM 621 C CA . VAL A 1 77 ? 9.585 -9.891 -12.604 1.00 92.88 77 VAL A CA 1
ATOM 622 C C . VAL A 1 77 ? 10.458 -9.642 -11.381 1.00 92.88 77 VAL A C 1
ATOM 624 O O . VAL A 1 77 ? 11.468 -8.950 -11.478 1.00 92.88 77 VAL A O 1
ATOM 627 N N . SER A 1 78 ? 10.066 -10.242 -10.260 1.00 91.94 78 SER A N 1
ATOM 628 C CA . SER A 1 78 ? 10.784 -10.218 -8.984 1.00 91.94 78 SER A CA 1
ATOM 629 C C . SER A 1 78 ? 11.282 -11.620 -8.617 1.00 91.94 78 SER A C 1
ATOM 631 O O . SER A 1 78 ? 10.792 -12.624 -9.144 1.00 91.94 78 SER A O 1
ATOM 633 N N . SER A 1 79 ? 12.242 -11.702 -7.692 1.00 91.38 79 SER A N 1
ATOM 634 C CA . SER A 1 79 ? 12.722 -12.961 -7.102 1.00 91.38 79 SER A CA 1
ATOM 635 C C . SER A 1 79 ? 11.611 -13.773 -6.417 1.00 91.38 79 SER A C 1
ATOM 637 O O . SER A 1 79 ? 11.687 -15.001 -6.352 1.00 91.38 79 SER A O 1
ATOM 639 N N . SER A 1 80 ? 10.596 -13.094 -5.874 1.00 89.56 80 SER A N 1
ATOM 640 C CA . SER A 1 80 ? 9.485 -13.692 -5.129 1.00 89.56 80 SER A CA 1
ATOM 641 C C . SER A 1 80 ? 8.212 -1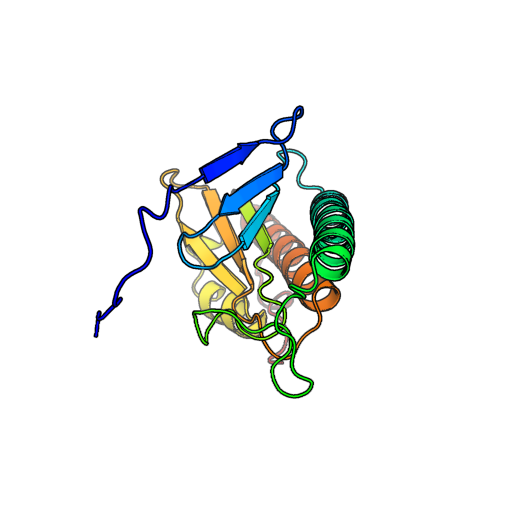3.706 -5.980 1.00 89.56 80 SER A C 1
ATOM 643 O O . SER A 1 80 ? 7.786 -12.641 -6.431 1.00 89.56 80 SER A O 1
ATOM 645 N N . PRO A 1 81 ? 7.528 -14.858 -6.152 1.00 90.25 81 PRO A N 1
ATOM 646 C CA . PRO A 1 81 ? 6.246 -14.913 -6.859 1.00 90.25 81 PRO A CA 1
ATOM 647 C C . PRO A 1 81 ? 5.168 -13.997 -6.262 1.00 90.25 81 PRO A C 1
ATOM 649 O O . PRO A 1 81 ? 4.265 -13.576 -6.977 1.00 90.25 81 PRO A O 1
ATOM 652 N N . ALA A 1 82 ? 5.264 -13.679 -4.966 1.00 88.19 82 ALA A N 1
ATOM 653 C CA . ALA A 1 82 ? 4.328 -12.793 -4.276 1.00 88.19 82 ALA A CA 1
ATOM 654 C C . ALA A 1 82 ? 4.530 -11.304 -4.609 1.00 88.19 82 ALA A C 1
ATOM 656 O O . ALA A 1 82 ? 3.662 -10.495 -4.296 1.00 88.19 82 ALA A O 1
ATOM 657 N N . ASP A 1 83 ? 5.650 -10.938 -5.236 1.00 90.44 83 ASP A N 1
ATOM 658 C CA . ASP A 1 83 ? 5.988 -9.556 -5.594 1.00 90.44 83 ASP A CA 1
ATOM 659 C C . ASP A 1 83 ? 6.016 -9.343 -7.125 1.00 90.44 83 ASP A C 1
ATOM 661 O O . ASP A 1 83 ? 6.359 -8.265 -7.605 1.00 90.44 83 ASP A O 1
ATOM 665 N N . VAL A 1 84 ? 5.627 -10.355 -7.912 1.00 92.75 84 VAL A N 1
ATOM 666 C CA . VAL A 1 84 ? 5.470 -10.258 -9.374 1.00 92.75 84 VAL A CA 1
ATOM 667 C C . VAL A 1 84 ? 4.270 -9.370 -9.732 1.00 92.75 84 VAL A C 1
ATOM 669 O O . VAL A 1 84 ? 3.264 -9.349 -9.026 1.00 92.75 84 VAL A O 1
ATOM 672 N N . GLY A 1 85 ? 4.344 -8.655 -10.856 1.00 93.12 85 GLY A N 1
ATOM 673 C CA . GLY A 1 85 ? 3.283 -7.761 -11.327 1.00 93.12 85 GLY A CA 1
ATOM 674 C C . GLY A 1 85 ? 3.725 -6.314 -11.239 1.00 93.12 85 GLY A C 1
ATOM 675 O O . GLY A 1 85 ? 4.518 -5.854 -12.052 1.00 93.12 85 GLY A O 1
ATOM 676 N N . THR A 1 86 ? 3.209 -5.592 -10.255 1.00 92.62 86 THR A N 1
ATOM 677 C CA . THR A 1 86 ? 3.636 -4.221 -9.942 1.00 92.62 86 THR A CA 1
ATOM 678 C C . THR A 1 86 ? 4.850 -4.189 -9.016 1.00 92.62 86 THR A C 1
ATOM 680 O O . THR A 1 86 ? 5.601 -3.219 -9.024 1.00 92.62 86 THR A O 1
ATOM 683 N N . GLY A 1 87 ? 5.020 -5.215 -8.170 1.00 92.12 87 GLY A N 1
ATOM 684 C CA . GLY A 1 87 ? 5.969 -5.197 -7.051 1.00 92.12 87 GLY A CA 1
ATOM 685 C C . GLY A 1 87 ? 5.710 -4.084 -6.027 1.00 92.12 87 GLY A C 1
ATOM 686 O O . GLY A 1 87 ? 6.547 -3.840 -5.157 1.00 92.12 87 GLY A O 1
ATOM 687 N N . LEU A 1 88 ? 4.569 -3.388 -6.120 1.00 94.62 88 LEU A N 1
ATOM 688 C CA . LEU A 1 88 ? 4.260 -2.234 -5.291 1.00 94.62 88 LEU A CA 1
ATOM 689 C C . LEU A 1 88 ? 3.601 -2.671 -3.985 1.00 94.62 88 LEU A C 1
ATOM 691 O O . LEU A 1 88 ? 2.524 -3.272 -3.975 1.00 94.62 88 LEU A O 1
ATOM 695 N N . ARG A 1 89 ? 4.217 -2.273 -2.873 1.00 94.25 89 ARG A N 1
ATOM 696 C CA . ARG A 1 89 ? 3.623 -2.362 -1.542 1.00 94.25 89 ARG A CA 1
ATOM 697 C C . ARG A 1 89 ? 3.466 -0.964 -0.965 1.00 94.25 89 ARG A C 1
ATOM 699 O O . ARG A 1 89 ? 4.453 -0.280 -0.711 1.00 94.25 89 ARG A O 1
ATOM 706 N N . VAL A 1 90 ? 2.221 -0.552 -0.771 1.00 94.31 90 VAL A N 1
ATOM 707 C CA . VAL A 1 90 ? 1.852 0.697 -0.108 1.00 94.31 90 VAL A CA 1
ATOM 708 C C . VAL A 1 90 ? 1.428 0.351 1.309 1.00 94.31 90 VAL A C 1
ATOM 710 O O . VAL A 1 90 ? 0.594 -0.531 1.508 1.00 94.31 90 VAL A O 1
ATOM 713 N N . SER A 1 91 ? 2.007 1.036 2.292 1.00 94.38 91 SER A N 1
ATOM 714 C CA . SER A 1 91 ? 1.699 0.832 3.705 1.00 94.38 91 SER A CA 1
ATOM 715 C C . SER A 1 91 ? 1.467 2.153 4.425 1.00 94.38 91 SER A C 1
ATOM 717 O O . SER A 1 91 ? 2.193 3.117 4.188 1.00 94.38 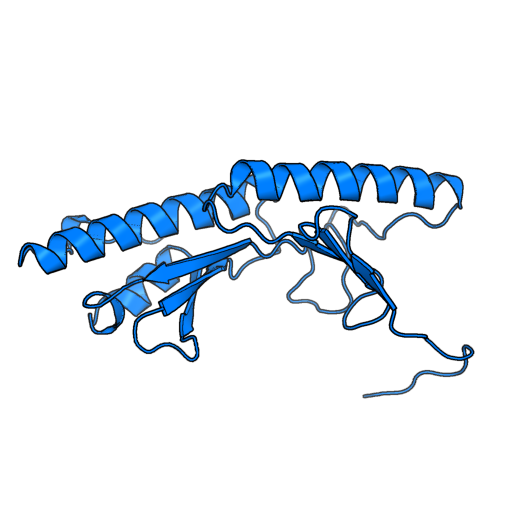91 SER A O 1
ATOM 719 N N . VAL A 1 92 ? 0.492 2.183 5.333 1.00 94.81 92 VAL A N 1
ATOM 720 C CA . VAL A 1 92 ? 0.153 3.357 6.146 1.00 94.81 92 VAL A CA 1
ATOM 721 C C . VAL A 1 92 ? 0.058 2.955 7.613 1.00 94.81 92 VAL A C 1
ATOM 723 O O . VAL A 1 92 ? -0.588 1.963 7.951 1.00 94.81 92 VAL A O 1
ATOM 726 N N . HIS A 1 93 ? 0.686 3.741 8.487 1.00 93.38 93 HIS A N 1
ATOM 727 C CA . HIS A 1 93 ? 0.527 3.607 9.931 1.00 93.38 93 HIS A CA 1
ATOM 728 C C . HIS A 1 93 ? -0.761 4.294 10.384 1.00 93.38 93 HIS A C 1
ATOM 730 O O . HIS A 1 93 ? -0.960 5.483 10.142 1.00 93.38 93 HIS A O 1
ATOM 736 N N . LEU A 1 94 ? -1.629 3.542 11.053 1.00 92.88 94 LEU A N 1
ATOM 737 C CA . LEU A 1 94 ? -2.912 4.003 11.566 1.00 92.88 94 LEU A CA 1
ATOM 738 C C . LEU A 1 94 ? -2.976 3.783 13.067 1.00 92.88 94 LEU A C 1
ATOM 740 O O . LEU A 1 94 ? -2.604 2.719 13.562 1.00 92.88 94 LEU A O 1
ATOM 744 N N . ARG A 1 95 ? -3.497 4.774 13.789 1.00 93.06 95 ARG A N 1
ATOM 745 C CA . ARG A 1 95 ? -3.835 4.613 15.199 1.00 93.06 95 ARG A CA 1
ATOM 746 C C . ARG A 1 95 ? -5.299 4.212 15.314 1.00 93.06 95 ARG A C 1
ATOM 748 O O . ARG A 1 95 ? -6.163 4.988 14.922 1.00 93.06 95 ARG A O 1
ATOM 755 N N . LEU A 1 96 ? -5.555 3.021 15.842 1.00 93.50 96 LEU A N 1
ATOM 756 C CA . LEU A 1 96 ? -6.896 2.463 16.020 1.00 93.50 96 LEU A CA 1
ATOM 757 C C . LEU A 1 96 ? -6.996 1.873 17.431 1.00 93.50 96 LEU A C 1
ATOM 759 O O . LEU A 1 96 ? -6.097 1.147 17.859 1.00 93.50 96 LEU A O 1
ATOM 763 N N . LYS A 1 97 ? -8.066 2.178 18.165 1.00 93.00 97 LYS A N 1
ATOM 764 C CA . LYS A 1 97 ? -8.253 1.755 19.561 1.00 93.00 97 LYS A CA 1
ATOM 765 C C . LYS A 1 97 ? -9.341 0.697 19.689 1.00 93.00 97 LYS A C 1
ATOM 767 O O . LYS A 1 97 ? -9.144 -0.305 20.382 1.00 93.00 97 LYS A O 1
ATOM 772 N N . LEU A 1 98 ? -10.469 0.913 19.016 1.00 93.69 98 LEU A N 1
ATOM 773 C CA . LEU A 1 98 ? -11.685 0.114 19.161 1.00 93.69 98 LEU A CA 1
ATOM 774 C C . LEU A 1 98 ? -11.844 -0.898 18.025 1.00 93.69 98 LEU A C 1
ATOM 776 O O . LEU A 1 98 ? -12.088 -2.079 18.278 1.00 93.69 98 LEU A O 1
ATOM 780 N N . LEU A 1 99 ? -11.640 -0.470 16.778 1.00 93.25 99 LEU A N 1
ATOM 781 C CA . LEU A 1 99 ? -11.821 -1.302 15.591 1.00 93.25 99 LEU A CA 1
ATOM 782 C C . LEU A 1 99 ? -10.985 -2.600 15.589 1.00 93.25 99 LEU A C 1
ATOM 784 O O . LEU A 1 99 ? -11.536 -3.625 15.186 1.00 93.25 99 LEU A O 1
ATOM 788 N N . PRO A 1 100 ? -9.722 -2.636 16.078 1.00 91.88 100 PRO A N 1
ATOM 789 C CA . PRO A 1 100 ? -8.904 -3.853 16.141 1.00 91.88 100 PRO A CA 1
ATOM 790 C C . PRO A 1 100 ? -9.526 -4.993 16.950 1.00 91.88 100 PRO A C 1
ATOM 792 O O . PRO A 1 100 ? -9.216 -6.157 16.710 1.00 91.88 100 PRO A O 1
ATOM 795 N N . GLN A 1 101 ? -10.396 -4.663 17.907 1.00 90.62 101 GLN A N 1
ATOM 796 C CA . GLN A 1 101 ? -11.073 -5.629 18.773 1.00 90.62 101 GLN A CA 1
ATOM 797 C C . GLN A 1 101 ? -12.436 -6.059 18.206 1.00 90.62 101 GLN A C 1
ATOM 799 O O . GLN A 1 101 ? -13.074 -6.967 18.738 1.00 90.62 101 GLN A O 1
ATOM 804 N N . HIS A 1 102 ? -12.893 -5.424 17.123 1.00 93.38 102 HIS A N 1
ATOM 805 C CA . HIS A 1 102 ? -14.200 -5.677 16.541 1.00 93.38 102 HIS A CA 1
ATOM 806 C C . HIS A 1 102 ? -14.207 -6.971 15.716 1.00 93.38 102 HIS A C 1
ATOM 808 O O . HIS A 1 102 ? -13.358 -7.192 14.850 1.00 93.38 102 HIS A O 1
ATOM 814 N N . THR A 1 103 ? -15.225 -7.809 15.912 1.00 93.00 103 THR A N 1
ATOM 815 C CA . THR A 1 103 ? -15.343 -9.136 15.272 1.00 93.00 103 THR A CA 1
ATOM 816 C C . THR A 1 103 ? -15.386 -9.072 13.741 1.00 93.00 103 THR A C 1
ATOM 818 O O . THR A 1 103 ? -14.930 -9.987 13.057 1.00 93.00 103 THR A O 1
ATOM 821 N N . ARG A 1 104 ? -15.906 -7.970 13.189 1.00 91.94 104 ARG A N 1
ATOM 822 C CA . ARG A 1 104 ? -16.061 -7.750 11.739 1.00 91.94 104 ARG A CA 1
ATOM 823 C C . ARG A 1 104 ? -14.774 -7.334 11.024 1.00 91.94 104 ARG A C 1
ATOM 825 O O . ARG A 1 104 ? -14.739 -7.384 9.798 1.00 91.94 104 ARG A O 1
ATOM 832 N N . LEU A 1 105 ? -13.714 -6.955 11.741 1.00 93.25 105 LEU A N 1
ATOM 833 C CA . LEU A 1 105 ? -12.509 -6.396 11.121 1.00 93.25 105 LEU A CA 1
ATOM 834 C C . LEU A 1 105 ? -11.851 -7.346 10.114 1.00 93.25 105 LEU A C 1
ATOM 836 O O . LEU A 1 105 ? -11.494 -6.928 9.017 1.00 93.25 105 LEU A O 1
ATOM 840 N N . GLN A 1 106 ? -11.720 -8.626 10.466 1.00 92.81 106 GLN A N 1
ATOM 841 C CA . GLN A 1 106 ? -11.128 -9.634 9.581 1.00 92.81 106 GLN A CA 1
ATOM 842 C C . GLN A 1 106 ? -11.913 -9.770 8.264 1.00 92.81 106 GLN A C 1
ATOM 844 O O . GLN A 1 106 ? -11.315 -9.880 7.195 1.00 92.81 106 GLN A O 1
ATOM 849 N N . ASP A 1 107 ? -13.248 -9.707 8.324 1.00 93.50 107 ASP A N 1
ATOM 850 C CA . ASP A 1 107 ? -14.109 -9.734 7.134 1.00 93.50 107 ASP A CA 1
ATOM 851 C C . ASP A 1 107 ? -13.923 -8.461 6.294 1.00 93.50 107 ASP A C 1
ATOM 853 O O . ASP A 1 107 ? -13.686 -8.541 5.090 1.00 93.50 107 ASP A O 1
ATOM 857 N N . VAL A 1 108 ? -13.916 -7.285 6.932 1.00 94.00 108 VAL A N 1
ATOM 858 C CA . VAL A 1 108 ? -13.673 -5.999 6.257 1.00 94.00 108 VAL A CA 1
ATOM 859 C C . VAL A 1 108 ? -12.320 -5.998 5.537 1.00 94.00 108 VAL A C 1
ATOM 861 O O . VAL A 1 108 ? -12.268 -5.711 4.342 1.00 94.00 108 VAL A O 1
ATOM 864 N N . LEU A 1 109 ? -11.232 -6.378 6.215 1.00 94.38 109 LEU A N 1
ATOM 865 C CA . LEU A 1 109 ? -9.888 -6.437 5.625 1.00 94.38 109 LEU A CA 1
ATOM 866 C C . LEU A 1 109 ? -9.827 -7.401 4.436 1.00 94.38 109 LEU A C 1
ATOM 868 O O . LEU A 1 109 ? -9.278 -7.058 3.385 1.00 94.38 109 LEU A O 1
ATOM 872 N N . LYS A 1 110 ? -10.462 -8.574 4.557 1.00 93.06 110 LYS A N 1
ATOM 873 C CA . LYS A 1 110 ? -10.535 -9.564 3.476 1.00 93.06 110 LYS A CA 1
ATOM 874 C C . LYS A 1 110 ? -11.278 -9.022 2.254 1.00 93.06 110 LYS A C 1
ATOM 876 O O . LYS A 1 110 ? -10.800 -9.195 1.133 1.00 93.06 110 LYS A O 1
ATOM 881 N N . ARG A 1 111 ? -12.407 -8.333 2.448 1.00 92.69 111 ARG A N 1
ATOM 882 C CA . ARG A 1 111 ? -13.182 -7.709 1.357 1.00 92.69 111 ARG A CA 1
ATOM 883 C C . ARG A 1 111 ? -12.431 -6.558 0.690 1.00 92.69 111 ARG A C 1
ATOM 885 O O . ARG A 1 111 ? -12.512 -6.396 -0.526 1.00 92.69 111 ARG A O 1
ATOM 892 N N . LEU A 1 112 ? -11.663 -5.797 1.468 1.00 92.31 112 LEU A N 1
ATOM 893 C CA . LEU A 1 112 ? -10.803 -4.726 0.963 1.00 92.31 112 LEU A CA 1
ATOM 894 C C . LEU A 1 112 ? -9.505 -5.240 0.323 1.00 92.31 112 LEU A C 1
ATOM 896 O O . LEU A 1 112 ? -8.818 -4.462 -0.330 1.00 92.31 112 LEU A O 1
ATOM 900 N N . ARG A 1 113 ? -9.166 -6.529 0.476 1.00 93.38 113 ARG A N 1
ATOM 901 C CA . ARG A 1 113 ? -7.883 -7.124 0.047 1.00 93.38 113 ARG A CA 1
ATOM 902 C C . ARG A 1 113 ? -6.671 -6.433 0.690 1.00 93.38 113 ARG A C 1
ATOM 904 O O . ARG A 1 113 ? -5.606 -6.308 0.076 1.00 93.38 113 ARG A O 1
ATOM 911 N N . LEU A 1 114 ? -6.831 -6.006 1.939 1.00 95.38 114 LEU A N 1
ATOM 912 C CA . LEU A 1 114 ? -5.795 -5.348 2.730 1.00 95.38 114 LEU A CA 1
ATOM 913 C C . LEU A 1 114 ? -5.314 -6.263 3.852 1.00 95.38 114 LEU A C 1
ATOM 915 O O . LEU A 1 114 ? -6.058 -7.100 4.362 1.00 95.38 114 LEU A O 1
ATOM 919 N N . HIS A 1 115 ? -4.058 -6.085 4.232 1.00 95.06 115 HIS A N 1
ATOM 920 C CA . HIS A 1 115 ? -3.442 -6.731 5.378 1.00 95.06 115 HIS A CA 1
ATOM 921 C C . HIS A 1 115 ? -3.194 -5.698 6.467 1.00 95.06 115 HIS A C 1
ATOM 923 O O . HIS A 1 115 ? -2.796 -4.573 6.163 1.00 95.06 115 HIS A O 1
ATOM 929 N N . MET A 1 116 ? -3.427 -6.079 7.720 1.00 94.88 116 MET A N 1
ATOM 930 C CA . MET A 1 116 ? -3.184 -5.220 8.870 1.00 94.88 116 MET A CA 1
ATOM 931 C C . MET A 1 116 ? -2.282 -5.942 9.867 1.00 94.88 116 MET A C 1
ATOM 933 O O . MET A 1 116 ? -2.679 -6.969 10.414 1.00 94.88 116 MET A O 1
ATOM 937 N N . ASP A 1 117 ? -1.112 -5.365 10.123 1.00 92.88 117 ASP A N 1
ATOM 938 C CA . ASP A 1 117 ? -0.137 -5.856 11.094 1.00 92.88 117 ASP A CA 1
ATOM 939 C C . ASP A 1 117 ? -0.087 -4.962 12.330 1.00 92.88 117 ASP A C 1
ATOM 941 O O . ASP A 1 117 ? -0.321 -3.752 12.263 1.00 92.88 117 ASP A O 1
ATOM 945 N N . ARG A 1 118 ? 0.242 -5.550 13.481 1.00 89.62 118 ARG A N 1
ATOM 946 C CA . ARG A 1 118 ? 0.448 -4.800 14.722 1.00 89.62 118 ARG A CA 1
ATOM 947 C C . ARG A 1 118 ? 1.897 -4.326 14.806 1.00 89.62 118 ARG A C 1
ATOM 949 O O . ARG A 1 118 ? 2.813 -5.104 14.560 1.00 89.62 118 ARG A O 1
ATOM 956 N N . THR A 1 119 ? 2.104 -3.069 15.187 1.00 89.25 119 THR A N 1
ATOM 957 C CA . THR A 1 119 ? 3.450 -2.572 15.516 1.00 89.25 119 THR A CA 1
ATOM 958 C C . THR A 1 119 ? 3.823 -2.902 16.965 1.00 89.25 119 THR A C 1
ATOM 960 O O . THR A 1 119 ? 3.020 -3.438 17.727 1.00 89.25 119 THR A O 1
ATOM 963 N N . GLU A 1 120 ? 5.036 -2.538 17.380 1.00 84.88 120 GLU A N 1
ATOM 964 C CA . GLU A 1 120 ? 5.449 -2.601 18.790 1.00 84.88 120 GLU A CA 1
ATOM 965 C C . GLU A 1 120 ? 4.574 -1.713 19.697 1.00 84.88 120 GLU A C 1
ATOM 967 O O . GLU A 1 120 ? 4.407 -1.993 20.883 1.00 84.88 120 GLU A O 1
ATOM 972 N N . SER A 1 121 ? 3.973 -0.656 19.138 1.00 83.94 121 SER A N 1
ATOM 973 C CA . SER A 1 121 ? 3.039 0.210 19.856 1.00 83.94 121 SER A CA 1
ATOM 974 C C . SER A 1 121 ? 1.642 -0.408 19.894 1.00 83.94 121 SER A C 1
ATOM 976 O O . SER A 1 121 ? 1.075 -0.785 18.870 1.00 83.94 121 SER A O 1
ATOM 978 N N . SER A 1 122 ? 1.042 -0.460 21.086 1.00 80.44 122 SER A N 1
ATOM 979 C CA . SER A 1 122 ? -0.208 -1.192 21.331 1.00 80.44 122 SER A CA 1
ATOM 980 C C . SER A 1 122 ? -1.412 -0.706 20.515 1.00 80.44 122 SER A C 1
ATOM 982 O O . SER A 1 122 ? -2.309 -1.515 20.271 1.00 80.44 122 SER A O 1
ATOM 984 N N . GLU A 1 123 ? -1.415 0.563 20.094 1.00 88.56 123 GLU A N 1
ATOM 985 C CA . GLU A 1 123 ? -2.508 1.229 19.368 1.00 88.56 123 GLU A CA 1
ATOM 986 C C . GLU A 1 123 ? -2.173 1.569 17.905 1.00 88.56 123 GLU A C 1
ATOM 988 O O . GLU A 1 123 ? -3.005 2.164 17.222 1.00 88.56 123 GLU A O 1
ATOM 993 N N . VAL A 1 124 ? -0.968 1.247 17.420 1.00 92.12 124 VAL A N 1
ATOM 994 C CA . VAL A 1 124 ? -0.544 1.576 16.050 1.00 92.12 124 VAL A CA 1
ATOM 995 C C . VAL A 1 124 ? -0.468 0.309 15.208 1.00 92.12 124 VAL A C 1
ATOM 997 O O . VAL A 1 124 ? 0.192 -0.670 15.569 1.00 92.12 124 VAL A O 1
ATOM 1000 N N . TYR A 1 125 ? -1.128 0.357 14.060 1.00 94.25 125 TYR A N 1
ATOM 1001 C CA . TYR A 1 125 ? -1.259 -0.738 13.111 1.00 94.25 125 TYR A CA 1
ATOM 1002 C C . TYR A 1 125 ? -0.728 -0.308 11.748 1.00 94.25 125 TYR A C 1
ATOM 1004 O O . TYR A 1 125 ? -0.834 0.860 11.373 1.00 94.25 125 TYR A O 1
ATOM 1012 N N . VAL A 1 126 ? -0.170 -1.250 10.997 1.00 94.19 126 VAL A N 1
ATOM 1013 C CA . VAL A 1 126 ? 0.299 -1.030 9.628 1.00 94.19 126 VAL A CA 1
ATOM 1014 C C . VAL A 1 126 ? -0.707 -1.646 8.673 1.00 94.19 126 VAL A C 1
ATOM 1016 O O . VAL A 1 126 ? -0.868 -2.862 8.652 1.00 94.19 126 VAL A O 1
ATOM 1019 N N . LEU A 1 127 ? -1.381 -0.819 7.879 1.00 95.50 127 LEU A N 1
ATOM 1020 C CA . LEU A 1 127 ? -2.277 -1.281 6.822 1.00 95.50 127 LEU A CA 1
ATOM 1021 C C . LEU A 1 127 ? -1.530 -1.305 5.491 1.00 95.50 127 LEU A C 1
ATOM 1023 O O . LEU A 1 127 ? -0.913 -0.304 5.138 1.00 95.50 127 LEU A O 1
ATOM 1027 N N . SER A 1 128 ? -1.608 -2.401 4.739 1.00 95.62 128 SER A N 1
ATOM 1028 C CA . SER A 1 128 ? -0.966 -2.527 3.425 1.00 95.62 128 SER A CA 1
ATOM 1029 C C . SER A 1 128 ? -1.784 -3.337 2.419 1.00 95.62 128 SER A C 1
ATOM 1031 O O . SER A 1 128 ? -2.686 -4.088 2.794 1.00 95.62 128 SER A O 1
ATOM 1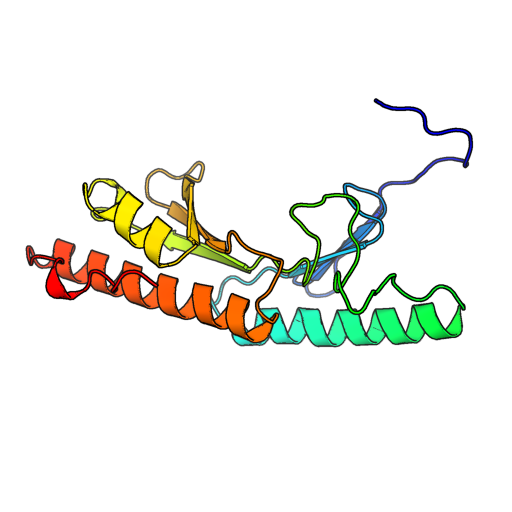033 N N . ASN A 1 129 ? -1.495 -3.186 1.123 1.00 95.06 129 ASN A N 1
ATOM 1034 C CA . ASN A 1 129 ? -2.084 -4.043 0.092 1.00 95.06 129 ASN A CA 1
ATOM 1035 C C . ASN A 1 129 ? -1.479 -5.454 0.123 1.00 95.06 129 ASN A C 1
ATOM 1037 O O . ASN A 1 129 ? -0.276 -5.629 0.304 1.00 95.06 129 ASN A O 1
ATOM 1041 N N . THR A 1 130 ? -2.324 -6.462 -0.106 1.00 90.62 130 THR A N 1
ATOM 1042 C CA . THR A 1 130 ? -1.891 -7.870 -0.194 1.00 90.62 130 THR A CA 1
ATOM 1043 C C . THR A 1 130 ? -1.445 -8.261 -1.598 1.00 90.62 130 THR A C 1
ATOM 1045 O O . THR A 1 130 ? -0.452 -8.962 -1.766 1.00 90.62 130 THR A O 1
ATOM 1048 N N . ALA A 1 131 ? -2.194 -7.825 -2.610 1.00 90.00 131 ALA A N 1
ATOM 1049 C CA . ALA A 1 131 ? -1.941 -8.171 -3.997 1.00 90.00 131 ALA A CA 1
ATOM 1050 C C . ALA A 1 131 ? -0.954 -7.190 -4.632 1.00 90.00 131 ALA A C 1
ATOM 1052 O O . ALA A 1 131 ? -1.091 -5.976 -4.487 1.00 90.00 131 ALA A O 1
ATOM 1053 N N . THR A 1 132 ? -0.005 -7.736 -5.381 1.00 91.12 132 THR A N 1
ATOM 1054 C CA . THR A 1 132 ? 0.945 -7.014 -6.243 1.00 91.12 132 THR A CA 1
ATOM 1055 C C . THR A 1 132 ? 0.712 -7.341 -7.723 1.00 91.12 132 THR A C 1
ATOM 1057 O O . THR A 1 132 ? 1.167 -6.605 -8.596 1.00 91.12 132 THR A O 1
ATOM 1060 N N . PHE A 1 133 ? -0.044 -8.408 -8.005 1.00 92.06 133 PHE A N 1
ATOM 1061 C CA . PHE A 1 133 ? -0.333 -8.927 -9.336 1.00 92.06 133 PHE A CA 1
ATOM 1062 C C . PHE A 1 133 ? -1.796 -8.703 -9.735 1.00 92.06 133 PHE A C 1
ATOM 1064 O O . PHE A 1 133 ? -2.702 -9.024 -8.963 1.00 92.06 133 PHE A O 1
ATOM 1071 N N . GLY A 1 134 ? -2.029 -8.220 -10.960 1.00 90.19 134 GLY A N 1
ATOM 1072 C CA . GLY A 1 134 ? -3.358 -7.991 -11.539 1.00 90.19 134 GLY A CA 1
ATOM 1073 C C . GLY A 1 134 ? -3.737 -6.507 -11.607 1.00 90.19 134 GLY A C 1
ATOM 1074 O O . GLY A 1 134 ? -3.843 -5.991 -12.718 1.00 90.19 134 GLY A O 1
ATOM 1075 N N . PRO A 1 135 ? -3.931 -5.813 -10.469 1.00 92.00 135 PRO A N 1
ATOM 1076 C CA . PRO A 1 135 ? -4.186 -4.376 -10.454 1.00 92.00 135 PRO A CA 1
ATOM 1077 C C . PRO A 1 135 ? -2.948 -3.567 -10.851 1.00 92.00 135 PRO A C 1
ATOM 1079 O O . PRO A 1 135 ? -1.814 -3.990 -10.629 1.00 92.00 135 PRO A O 1
ATOM 1082 N N . SER A 1 136 ? -3.182 -2.373 -11.377 1.00 93.88 136 SER A N 1
ATOM 1083 C CA . SER A 1 136 ? -2.153 -1.362 -11.619 1.00 93.88 136 SER A CA 1
ATOM 1084 C C . SER A 1 136 ? -1.642 -0.728 -10.322 1.00 93.88 136 SER A C 1
ATOM 1086 O O . SER A 1 136 ? -2.303 -0.737 -9.281 1.00 93.88 136 SER A O 1
ATOM 1088 N N . GLU A 1 137 ? -0.472 -0.098 -10.394 1.00 93.19 137 GLU A N 1
ATOM 1089 C CA . GLU A 1 137 ? 0.147 0.633 -9.289 1.00 93.19 137 GLU A CA 1
ATOM 1090 C C . GLU A 1 137 ? -0.782 1.717 -8.709 1.00 93.19 137 GLU A C 1
ATOM 1092 O O . GLU A 1 137 ? -0.843 1.927 -7.493 1.00 93.19 137 GLU A O 1
ATOM 1097 N N . VAL A 1 138 ? -1.542 2.388 -9.581 1.00 94.44 138 VAL A N 1
ATOM 1098 C CA . VAL A 1 138 ? -2.506 3.428 -9.196 1.00 94.44 138 VAL A CA 1
ATOM 1099 C C . VAL A 1 138 ? -3.696 2.814 -8.465 1.00 94.44 138 VAL A C 1
ATOM 1101 O O . VAL A 1 138 ? -4.093 3.321 -7.419 1.00 94.44 138 VAL A O 1
ATOM 1104 N N . GLU A 1 139 ? -4.234 1.700 -8.965 1.00 94.62 139 GLU A N 1
ATOM 1105 C CA . GLU A 1 139 ? -5.345 0.995 -8.318 1.00 94.62 139 GLU A CA 1
ATOM 1106 C C . GLU A 1 139 ? -4.955 0.457 -6.940 1.00 94.62 139 GLU A C 1
ATOM 1108 O O . GLU A 1 139 ? -5.744 0.573 -6.005 1.00 94.62 139 GLU A O 1
ATOM 1113 N N . LEU A 1 140 ? -3.739 -0.078 -6.780 1.00 94.62 140 LEU A N 1
ATOM 1114 C CA . LEU A 1 140 ? -3.230 -0.523 -5.477 1.00 94.62 140 LEU A CA 1
ATOM 1115 C C . LEU A 1 140 ? -3.078 0.641 -4.497 1.00 94.62 140 LEU A C 1
ATOM 1117 O O . LEU A 1 140 ? -3.460 0.527 -3.332 1.00 94.62 140 LEU A O 1
ATOM 1121 N N . THR A 1 141 ? -2.562 1.774 -4.970 1.00 94.19 141 THR A N 1
ATOM 1122 C CA . THR A 1 141 ? -2.427 2.981 -4.147 1.00 94.19 141 THR A CA 1
ATOM 1123 C C . THR A 1 141 ? -3.800 3.491 -3.705 1.00 94.19 141 THR A C 1
ATOM 1125 O O . THR A 1 141 ? -4.015 3.753 -2.520 1.00 94.19 141 THR A O 1
ATOM 1128 N N . GLN A 1 142 ? -4.756 3.562 -4.633 1.00 94.88 142 GLN A N 1
ATOM 1129 C CA . GLN A 1 142 ? -6.122 3.991 -4.349 1.00 94.88 142 GLN A CA 1
ATOM 1130 C C . GLN A 1 142 ? -6.836 3.027 -3.392 1.00 94.88 142 GLN A C 1
ATOM 1132 O O . GLN A 1 142 ? -7.502 3.476 -2.463 1.00 94.88 142 GLN A O 1
ATOM 1137 N N . LEU A 1 143 ? -6.635 1.714 -3.554 1.00 94.81 143 LEU A N 1
ATOM 1138 C CA . LEU A 1 143 ? -7.172 0.684 -2.663 1.00 94.81 143 LEU A CA 1
ATOM 1139 C C . LEU A 1 143 ? -6.757 0.924 -1.207 1.00 94.81 143 LEU A C 1
ATOM 1141 O O . LEU A 1 143 ? -7.598 0.864 -0.310 1.00 94.81 143 LEU A O 1
ATOM 1145 N N . VAL A 1 144 ? -5.473 1.210 -0.970 1.00 95.06 144 VAL A N 1
ATOM 1146 C CA . VAL A 1 144 ? -4.972 1.497 0.381 1.00 95.06 144 VAL A CA 1
ATOM 1147 C C . VAL A 1 144 ? -5.552 2.808 0.901 1.00 95.06 144 VAL A C 1
ATOM 1149 O O . VAL A 1 144 ? -6.026 2.839 2.032 1.00 95.06 144 VAL A O 1
ATOM 1152 N N . VAL A 1 145 ? -5.587 3.867 0.088 1.00 94.94 145 VAL A N 1
ATOM 1153 C CA . VAL A 1 145 ? -6.167 5.164 0.485 1.00 94.94 145 VAL A CA 1
ATOM 1154 C C . VAL A 1 145 ? -7.641 5.030 0.880 1.00 94.94 145 VAL A C 1
ATOM 1156 O O . VAL A 1 145 ? -8.053 5.560 1.914 1.00 94.94 145 VAL A O 1
ATOM 1159 N N . ASP A 1 146 ? -8.437 4.311 0.094 1.00 95.00 146 ASP A N 1
ATOM 1160 C CA . ASP A 1 146 ? -9.860 4.109 0.372 1.00 95.00 146 ASP A CA 1
ATOM 1161 C C . ASP A 1 146 ? -10.074 3.210 1.589 1.00 95.00 146 ASP A C 1
ATOM 1163 O O . ASP A 1 146 ? -10.932 3.495 2.427 1.00 95.00 146 ASP A O 1
ATOM 1167 N N . GLY A 1 147 ? -9.248 2.173 1.743 1.00 95.25 147 GLY A N 1
ATOM 1168 C CA . GLY A 1 147 ? -9.250 1.329 2.932 1.00 95.25 147 GLY A CA 1
ATOM 1169 C C . GLY A 1 147 ? -8.927 2.107 4.203 1.00 95.25 147 GLY A C 1
ATOM 1170 O O . GLY A 1 147 ? -9.664 2.010 5.179 1.00 95.25 147 GLY A O 1
ATOM 1171 N N . VAL A 1 148 ? -7.883 2.940 4.179 1.00 95.19 148 VAL A N 1
ATOM 1172 C CA . VAL A 1 148 ? -7.525 3.832 5.292 1.00 95.19 148 VAL A CA 1
ATOM 1173 C C . VAL A 1 148 ? -8.707 4.727 5.667 1.00 95.19 148 VAL A C 1
ATOM 1175 O O . VAL A 1 148 ? -9.086 4.787 6.837 1.00 95.19 148 VAL A O 1
ATOM 1178 N N . LYS A 1 149 ? -9.324 5.398 4.686 1.00 95.38 149 LYS A N 1
ATOM 1179 C CA . LYS A 1 149 ? -10.480 6.278 4.925 1.00 95.38 149 LYS A CA 1
ATOM 1180 C C . LYS A 1 149 ? -11.647 5.526 5.559 1.00 95.38 149 LYS A C 1
ATOM 1182 O O . LYS A 1 149 ? -12.262 6.045 6.490 1.00 95.38 149 LYS A O 1
ATOM 1187 N N . LEU A 1 150 ? -11.934 4.315 5.081 1.00 96.00 150 LEU A N 1
ATOM 1188 C CA . LEU A 1 150 ? -13.017 3.495 5.611 1.00 96.00 150 LEU A CA 1
ATOM 1189 C C . LEU A 1 150 ? -12.747 3.053 7.052 1.00 96.00 150 LEU A C 1
ATOM 1191 O O . LEU A 1 150 ? -13.623 3.204 7.899 1.00 96.00 150 LEU A O 1
ATOM 1195 N N . LEU A 1 151 ? -11.539 2.567 7.351 1.00 95.69 151 LEU A N 1
ATOM 1196 C CA . LEU A 1 151 ? -11.179 2.142 8.707 1.00 95.69 151 LEU A CA 1
ATOM 1197 C C . LEU A 1 151 ? -11.216 3.317 9.694 1.00 95.69 151 LEU A C 1
ATOM 1199 O O . LEU A 1 151 ? -11.723 3.162 10.800 1.00 95.69 151 LEU A O 1
ATOM 1203 N N . ILE A 1 152 ? -10.772 4.511 9.284 1.00 95.06 152 ILE A N 1
ATOM 1204 C CA . ILE A 1 152 ? -10.897 5.727 10.104 1.00 95.06 152 ILE A CA 1
ATOM 1205 C C . ILE A 1 152 ? -12.373 6.084 10.338 1.00 95.06 152 ILE A C 1
ATOM 1207 O O . ILE A 1 152 ? -12.743 6.474 11.444 1.00 95.06 152 ILE A O 1
ATOM 1211 N N . ALA A 1 153 ? -13.230 5.965 9.321 1.00 95.62 153 ALA A N 1
ATOM 1212 C CA . ALA A 1 153 ? -14.661 6.231 9.470 1.00 95.62 153 ALA A CA 1
ATOM 1213 C C . ALA A 1 153 ? -15.343 5.224 10.413 1.00 95.62 153 ALA A C 1
ATOM 1215 O O . ALA A 1 153 ? -16.175 5.620 11.229 1.00 95.62 153 ALA A O 1
ATOM 1216 N N . MET A 1 154 ? -14.969 3.944 10.332 1.00 95.12 154 MET A N 1
ATOM 1217 C CA . MET A 1 154 ? -15.444 2.900 11.243 1.00 95.12 154 MET A CA 1
ATOM 1218 C C . MET A 1 154 ? -14.987 3.154 12.682 1.00 95.12 154 MET A C 1
ATOM 1220 O O . MET A 1 154 ? -15.815 3.106 13.586 1.00 95.12 154 MET A O 1
ATOM 1224 N N . GLU A 1 155 ? -13.710 3.485 12.896 1.00 95.12 155 GLU A N 1
ATOM 1225 C CA . GLU A 1 155 ? -13.177 3.826 14.224 1.00 95.12 155 GLU A CA 1
ATOM 1226 C C . GLU A 1 155 ? -13.957 4.990 14.848 1.00 95.12 155 GLU A C 1
ATOM 1228 O O . GLU A 1 155 ? -14.442 4.868 15.968 1.00 95.12 155 GLU A O 1
ATOM 1233 N N . LYS A 1 156 ? -14.177 6.076 14.094 1.00 95.12 156 LYS A N 1
ATOM 1234 C CA . LYS A 1 156 ? -14.954 7.233 14.569 1.00 95.12 156 LYS A CA 1
ATOM 1235 C C . LYS A 1 156 ? -16.391 6.873 14.949 1.00 95.12 156 LYS A C 1
ATOM 1237 O O . LYS A 1 156 ? -16.906 7.387 15.934 1.00 95.12 156 LYS A O 1
ATOM 1242 N N . ARG A 1 157 ? -17.052 5.981 14.199 1.00 94.44 157 ARG A N 1
ATOM 1243 C CA . ARG A 1 157 ? -18.398 5.507 14.569 1.00 94.44 157 ARG A CA 1
ATOM 1244 C C . ARG A 1 157 ? -18.385 4.713 15.872 1.00 94.44 157 ARG A C 1
ATOM 1246 O O . ARG A 1 157 ? -19.273 4.911 16.696 1.00 94.44 157 ARG A O 1
ATOM 1253 N N . LEU A 1 158 ? -17.380 3.862 16.074 1.00 93.69 158 LEU A N 1
ATOM 1254 C CA . LEU A 1 158 ? -17.229 3.107 17.318 1.00 93.69 158 LEU A CA 1
ATOM 1255 C C . LEU A 1 158 ? -16.937 4.029 18.511 1.00 93.69 158 LEU A C 1
ATOM 1257 O O . LEU A 1 158 ? -17.471 3.796 19.593 1.00 93.69 158 LEU A O 1
ATOM 1261 N N . GLU A 1 159 ? -16.160 5.100 18.317 1.00 93.19 159 GLU A N 1
ATOM 1262 C CA . GLU A 1 159 ? -15.930 6.133 19.342 1.00 93.19 159 GLU A CA 1
ATOM 1263 C C . GLU A 1 159 ? -17.230 6.859 19.737 1.00 93.19 159 GLU A C 1
ATOM 1265 O O . GLU A 1 159 ? -17.417 7.210 20.900 1.00 93.19 159 GLU A O 1
ATOM 1270 N N . GLU A 1 160 ? -18.162 7.027 18.795 1.00 93.81 160 GLU A N 1
ATOM 1271 C CA . GLU A 1 160 ? -19.506 7.574 19.030 1.00 93.81 160 GLU A CA 1
ATOM 1272 C C . GLU A 1 160 ? -20.523 6.531 19.544 1.00 93.81 160 GLU A C 1
ATOM 1274 O O . GLU A 1 160 ? -21.710 6.845 19.663 1.00 93.81 160 GLU A O 1
ATOM 1279 N N . VAL A 1 161 ? -20.091 5.298 19.848 1.00 89.94 161 VAL A N 1
ATOM 1280 C CA . VAL A 1 161 ? -20.949 4.170 20.273 1.00 89.94 161 VAL A CA 1
ATOM 1281 C C . VAL A 1 161 ? -22.036 3.845 19.233 1.00 89.94 161 VAL A C 1
ATOM 1283 O O . VAL A 1 161 ? -23.171 3.493 19.557 1.00 89.94 161 VAL A O 1
ATOM 1286 N N . ARG A 1 162 ? -21.697 3.980 17.946 1.00 89.50 162 ARG A N 1
ATOM 1287 C CA . ARG A 1 162 ? -22.557 3.623 16.812 1.00 89.50 162 ARG A CA 1
ATOM 1288 C C . ARG A 1 162 ? -22.073 2.344 16.148 1.00 89.50 162 ARG A C 1
ATOM 1290 O O . ARG A 1 162 ? -20.884 2.034 16.147 1.00 89.50 162 ARG A O 1
ATOM 1297 N N . ASP A 1 163 ? -23.012 1.636 15.535 1.00 88.94 163 ASP A N 1
ATOM 1298 C CA . ASP A 1 163 ? -22.711 0.437 14.765 1.00 88.94 163 ASP A CA 1
ATOM 1299 C C . ASP A 1 163 ? -22.035 0.765 13.416 1.00 88.94 163 ASP A C 1
ATOM 1301 O O . ASP A 1 163 ? -22.205 1.846 12.832 1.00 88.94 163 ASP A O 1
ATOM 1305 N N . ILE A 1 164 ? -21.247 -0.191 12.924 1.00 91.25 164 ILE A N 1
ATOM 1306 C CA . ILE A 1 164 ? -20.470 -0.101 11.686 1.00 91.25 164 ILE A CA 1
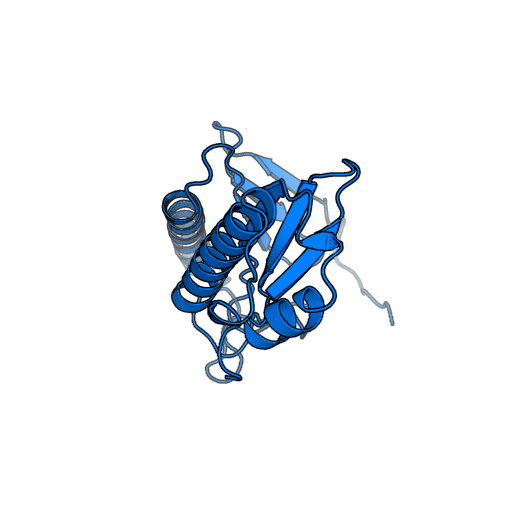ATOM 1307 C C . ILE A 1 164 ? -21.009 -0.997 10.566 1.00 91.25 164 ILE A C 1
ATOM 1309 O O . ILE A 1 164 ? -20.427 -0.976 9.483 1.00 91.25 164 ILE A O 1
ATOM 1313 N N . GLU A 1 165 ? -22.096 -1.755 10.771 1.00 88.62 165 GLU A N 1
ATOM 1314 C CA . GLU A 1 165 ? -22.618 -2.689 9.756 1.00 88.62 165 GLU A CA 1
ATOM 1315 C C . GLU A 1 165 ? -22.944 -2.005 8.419 1.00 88.62 165 GLU A C 1
ATOM 1317 O O . GLU A 1 165 ? -22.649 -2.552 7.359 1.00 88.62 165 GLU A O 1
ATOM 1322 N N . GLU A 1 166 ? -23.442 -0.765 8.439 1.00 88.88 166 GLU A N 1
ATOM 1323 C CA . GLU A 1 166 ? -23.690 0.023 7.218 1.00 88.88 166 GLU A CA 1
ATOM 1324 C C . GLU A 1 166 ? -22.414 0.378 6.438 1.00 88.88 166 GLU A C 1
ATOM 1326 O O . GLU A 1 166 ? -22.473 0.658 5.242 1.00 88.88 166 GLU A O 1
ATOM 1331 N N . LEU A 1 167 ? -21.262 0.419 7.114 1.00 88.44 167 LEU A N 1
ATOM 1332 C CA . LEU A 1 167 ? -19.969 0.734 6.507 1.00 88.44 167 LEU A CA 1
ATOM 1333 C C . LEU A 1 167 ? -19.250 -0.517 5.993 1.00 88.44 167 LEU A C 1
ATOM 1335 O O . LEU A 1 167 ? -18.222 -0.390 5.326 1.00 88.44 167 LEU A O 1
ATOM 1339 N N . VAL A 1 168 ? -19.742 -1.721 6.304 1.00 89.00 168 VAL A N 1
ATOM 1340 C CA . VAL A 1 168 ? -19.098 -2.960 5.863 1.00 89.00 168 VAL A CA 1
ATOM 1341 C C . VAL A 1 168 ? -19.168 -3.031 4.332 1.00 89.00 168 VAL A C 1
ATOM 1343 O O . VAL A 1 168 ? -20.260 -3.048 3.761 1.00 89.00 168 VAL A O 1
ATOM 1346 N N . PRO A 1 169 ? -18.018 -3.085 3.635 1.00 87.19 169 PRO A N 1
ATOM 1347 C CA . PRO A 1 169 ? -18.002 -3.052 2.182 1.00 87.19 169 PRO A CA 1
ATOM 1348 C C . PRO A 1 169 ? -18.649 -4.316 1.612 1.00 87.19 169 PRO A C 1
ATOM 1350 O O . PRO A 1 169 ? -18.565 -5.398 2.201 1.00 87.19 169 PRO A O 1
ATOM 1353 N N . ALA A 1 170 ? -19.273 -4.202 0.440 1.00 83.81 170 ALA A N 1
ATOM 1354 C CA . ALA A 1 170 ? -19.775 -5.363 -0.288 1.00 83.81 170 ALA A CA 1
ATOM 1355 C C . ALA A 1 170 ? -18.625 -6.321 -0.652 1.00 83.81 170 ALA A C 1
ATOM 1357 O O . ALA A 1 170 ? -17.478 -5.904 -0.834 1.00 83.81 170 ALA A O 1
ATOM 1358 N N . GLN A 1 171 ? -18.931 -7.615 -0.753 1.00 70.88 171 GLN A N 1
ATOM 1359 C CA . GLN A 1 171 ? -17.971 -8.607 -1.231 1.00 70.88 171 GLN A CA 1
ATOM 1360 C C . GLN A 1 171 ? -17.629 -8.290 -2.700 1.00 70.88 171 GLN A C 1
ATOM 1362 O O . GLN A 1 171 ? -18.520 -8.321 -3.547 1.00 70.88 171 GLN A O 1
ATOM 1367 N N . LYS A 1 172 ? -16.364 -7.947 -2.980 1.00 56.62 172 LYS A N 1
ATOM 1368 C CA . LYS A 1 172 ? -15.827 -7.805 -4.344 1.00 56.62 172 LYS A CA 1
ATOM 1369 C C . LYS A 1 172 ? -15.431 -9.148 -4.939 1.00 56.62 172 LYS A C 1
ATOM 1371 O O . LYS A 1 172 ? -14.861 -9.968 -4.181 1.00 56.62 172 LYS A O 1
#

Mean predicted aligned error: 7.15 Å

Sequence (172 aa):
MRLLVGFPLMTLLCRLSKDGRLVVWLNMDDHVRLVTTRDDADVAEAFKCVCINLQKLAVKYGELKHPFTWKQQLGWVSSSPADVGTGLRVSVHLRLKLLPQHTRLQDVLKRLRLHMDRTESSEVYVLSNTATFGPSEVELTQLVVDGVKLLIAMEKRLEEVRDIEELVPAQK

Nearest PDB structures (foldseek):
  8ci4-assembly1_A-2  TM=9.713E-01  e=6.453E-14  Oryctolagus cuniculus
  3l2e-assembly4_B  TM=9.355E-01  e=1.741E-11  Namalycastis sp. ST01
  3ju6-assembly2_C  TM=9.652E-01  e=1.399E-10  Apostichopus japonicus
  4rf6-assembly1_A  TM=8.972E-01  e=2.859E-10  Anthopleura japonica
  4rf8-assembly2_B  TM=9.168E-01  e=6.580E-10  Anthopleura japonica